Protein AF-A0A239GP09-F1 (afdb_monomer)

Solvent-accessible surface area (backbone atoms only — not comparable to full-atom values): 4236 Å² total; per-residue (Å²): 134,83,53,73,65,57,56,51,54,48,53,52,51,48,51,52,38,46,76,72,73,41,92,45,92,92,66,81,86,86,78,75,76,95,71,63,62,68,59,55,33,54,77,70,73,43,51,84,83,55,43,24,69,76,72,74,48,55,67,73,78,74,71,121

pLDDT: mean 87.95, std 8.52, range [49.25, 97.88]

Structure (mmCIF, N/CA/C/O backbone):
data_AF-A0A239GP09-F1
#
_entry.id   AF-A0A239GP09-F1
#
loop_
_atom_site.group_PDB
_atom_site.id
_atom_site.type_symbol
_atom_site.label_atom_id
_atom_site.label_alt_id
_atom_site.label_comp_id
_atom_site.label_asym_id
_atom_site.label_entity_id
_atom_site.label_seq_id
_atom_site.pdbx_PDB_ins_code
_atom_site.Cartn_x
_atom_site.Cartn_y
_atom_site.Cartn_z
_atom_site.occupancy
_atom_site.B_iso_or_equiv
_atom_site.auth_seq_id
_atom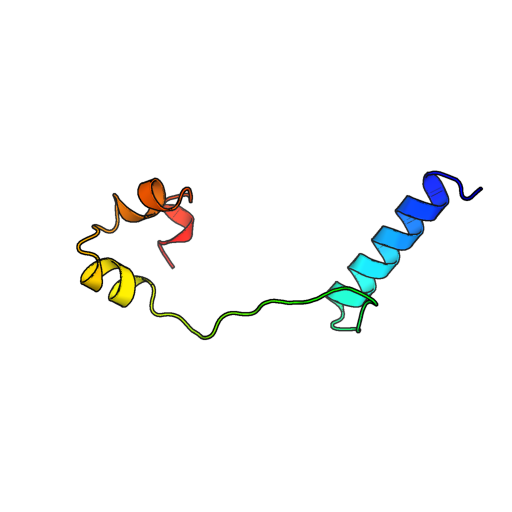_site.auth_comp_id
_atom_site.auth_asym_id
_atom_site.auth_atom_id
_atom_site.pdbx_PDB_model_num
ATOM 1 N N . MET A 1 1 ? 27.265 -1.851 -17.545 1.00 49.25 1 MET A N 1
ATOM 2 C CA . MET A 1 1 ? 26.705 -1.497 -16.222 1.00 49.25 1 MET A CA 1
ATOM 3 C C . M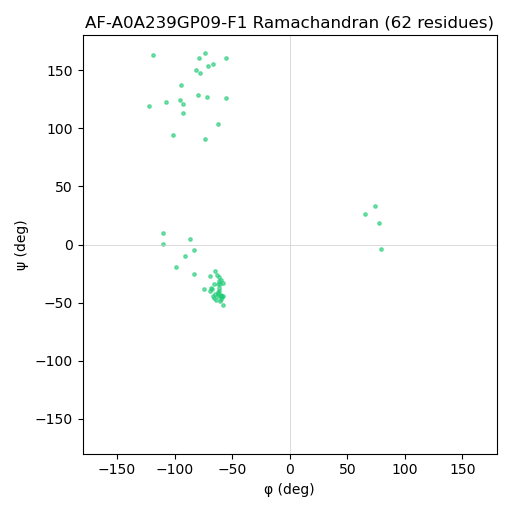ET A 1 1 ? 25.615 -0.469 -16.460 1.00 49.25 1 MET A C 1
ATOM 5 O O . MET A 1 1 ? 25.893 0.455 -17.213 1.00 49.25 1 MET A O 1
ATOM 9 N N . SER A 1 2 ? 24.406 -0.632 -15.912 1.00 70.19 2 SER A N 1
ATOM 10 C CA . SER A 1 2 ? 23.399 0.438 -15.998 1.00 70.19 2 SER A CA 1
ATOM 11 C C . SER A 1 2 ? 23.717 1.523 -14.971 1.00 70.19 2 SER A C 1
ATOM 13 O O . SER A 1 2 ? 24.275 1.240 -13.905 1.00 70.19 2 SER A O 1
ATOM 15 N N . SER A 1 3 ? 23.398 2.771 -15.298 1.00 91.06 3 SER A N 1
ATOM 16 C CA . SER A 1 3 ? 23.589 3.885 -14.378 1.00 91.06 3 SER A CA 1
ATOM 17 C C . SER A 1 3 ? 22.544 3.852 -13.256 1.00 91.06 3 SER A C 1
ATOM 19 O O . SER A 1 3 ? 21.521 3.163 -13.326 1.00 91.06 3 SER A O 1
ATOM 21 N N . SER A 1 4 ? 22.782 4.616 -12.190 1.00 93.19 4 SER A N 1
ATOM 22 C CA . SER A 1 4 ? 21.763 4.830 -11.156 1.00 93.19 4 SER A CA 1
ATOM 23 C C . SER A 1 4 ? 20.513 5.521 -11.712 1.00 93.19 4 SER A C 1
ATOM 25 O O . SER A 1 4 ? 19.419 5.222 -11.248 1.00 93.19 4 SER A O 1
ATOM 27 N N . ALA A 1 5 ? 20.656 6.383 -12.725 1.00 94.12 5 ALA A N 1
ATOM 28 C CA . ALA A 1 5 ? 19.524 7.039 -13.374 1.00 94.12 5 ALA A CA 1
ATOM 29 C C . ALA A 1 5 ? 18.624 6.027 -14.102 1.00 94.12 5 ALA A C 1
ATOM 31 O O . ALA A 1 5 ? 17.409 6.081 -13.942 1.00 94.12 5 ALA A O 1
ATOM 32 N N . ASP A 1 6 ? 19.215 5.055 -14.805 1.00 95.81 6 ASP A N 1
ATOM 33 C CA . ASP A 1 6 ? 18.458 4.029 -15.537 1.00 95.81 6 ASP A CA 1
ATOM 34 C C . ASP A 1 6 ? 17.613 3.168 -14.590 1.00 95.81 6 ASP A C 1
ATOM 36 O O . ASP A 1 6 ? 16.453 2.881 -14.872 1.00 95.81 6 ASP A O 1
ATOM 40 N N . ARG A 1 7 ? 18.167 2.807 -13.423 1.00 94.62 7 ARG A N 1
ATOM 41 C CA . ARG A 1 7 ? 17.443 2.026 -12.404 1.00 94.62 7 ARG A CA 1
ATOM 42 C C . ARG A 1 7 ? 16.296 2.811 -11.774 1.00 94.62 7 ARG A C 1
ATOM 44 O O . ARG A 1 7 ? 15.242 2.242 -11.514 1.00 94.62 7 ARG A O 1
ATOM 51 N N . ILE A 1 8 ? 16.492 4.109 -11.533 1.00 96.12 8 ILE A N 1
ATOM 52 C CA . ILE A 1 8 ? 15.429 4.980 -11.017 1.00 96.12 8 ILE A CA 1
ATOM 53 C C . ILE A 1 8 ? 14.312 5.108 -12.054 1.00 96.12 8 ILE A C 1
ATOM 55 O O . ILE A 1 8 ? 13.145 4.955 -11.709 1.00 96.12 8 ILE A O 1
ATOM 59 N N . LEU A 1 9 ? 14.660 5.345 -13.322 1.00 96.94 9 LEU A N 1
ATOM 60 C CA . LEU A 1 9 ? 13.679 5.460 -14.398 1.00 96.94 9 LEU A CA 1
ATOM 61 C C . LEU A 1 9 ? 12.863 4.168 -14.545 1.00 96.94 9 LEU A C 1
ATOM 63 O O . LEU A 1 9 ? 11.640 4.234 -14.634 1.00 96.94 9 LEU A O 1
ATOM 67 N N . GLN A 1 10 ? 13.533 3.013 -14.502 1.00 95.75 10 GLN A N 1
ATOM 68 C CA . GLN A 1 10 ? 12.882 1.707 -14.542 1.00 95.75 10 GLN A CA 1
ATOM 69 C C . GLN A 1 10 ? 11.879 1.543 -13.389 1.00 95.75 10 GLN A C 1
ATOM 71 O O . GLN A 1 10 ? 10.712 1.254 -13.635 1.00 95.75 10 GLN A O 1
ATOM 76 N N . GLY A 1 11 ? 12.293 1.797 -12.143 1.00 95.12 11 GLY A N 1
ATOM 77 C CA . GLY A 1 11 ? 11.396 1.668 -10.990 1.00 95.12 11 GLY A CA 1
ATOM 78 C C . GLY A 1 11 ? 10.194 2.621 -11.048 1.00 95.12 11 GLY A C 1
ATOM 79 O O . GLY A 1 11 ? 9.092 2.261 -10.643 1.00 95.12 11 GLY A O 1
ATOM 80 N N . LEU A 1 12 ? 10.369 3.828 -11.601 1.00 97.19 12 LEU A N 1
ATOM 81 C CA . LEU A 1 12 ? 9.262 4.770 -11.809 1.00 97.19 12 LEU A CA 1
ATOM 82 C C . LEU A 1 12 ? 8.270 4.278 -12.872 1.00 97.19 12 LEU A C 1
ATOM 84 O O . LEU A 1 12 ? 7.065 4.472 -12.719 1.00 97.19 12 LEU A O 1
ATOM 88 N N . GLN A 1 13 ? 8.760 3.638 -13.934 1.00 97.31 13 GLN A N 1
ATOM 89 C CA . GLN A 1 13 ? 7.910 3.034 -14.962 1.00 97.31 13 GLN A CA 1
ATOM 90 C C . GLN A 1 13 ? 7.117 1.848 -14.402 1.00 97.31 13 GLN A C 1
ATOM 92 O O . GLN A 1 13 ? 5.912 1.770 -14.627 1.00 97.31 13 GLN A O 1
ATOM 97 N N . GLU A 1 14 ? 7.765 0.983 -13.620 1.00 97.19 14 GLU A N 1
ATOM 98 C CA . GLU A 1 14 ? 7.123 -0.136 -12.918 1.00 97.19 14 GLU A CA 1
ATOM 99 C C . GLU A 1 14 ? 6.042 0.362 -11.942 1.00 97.19 14 GLU A C 1
ATOM 101 O O . GLU A 1 14 ? 4.918 -0.139 -11.948 1.00 97.19 14 GLU A O 1
ATOM 106 N N . ALA A 1 15 ? 6.324 1.414 -11.165 1.00 96.31 15 ALA A N 1
ATOM 107 C CA . ALA A 1 15 ? 5.342 2.022 -10.265 1.00 96.31 15 ALA A CA 1
ATOM 108 C C . ALA A 1 15 ? 4.126 2.595 -11.016 1.00 96.31 15 ALA A C 1
ATOM 110 O O . ALA A 1 15 ? 2.989 2.455 -10.562 1.00 96.31 15 ALA A O 1
ATOM 111 N N . LEU A 1 16 ? 4.350 3.222 -12.175 1.00 97.88 16 LEU A N 1
ATOM 112 C CA . LEU A 1 16 ? 3.283 3.775 -13.008 1.00 97.88 16 LEU A CA 1
ATOM 113 C C . LEU A 1 16 ? 2.418 2.680 -13.645 1.00 97.88 16 LEU A C 1
ATOM 115 O O . LEU A 1 16 ? 1.199 2.835 -13.691 1.00 97.88 16 LEU A O 1
ATOM 119 N N . ALA A 1 17 ? 3.025 1.583 -14.101 1.00 97.00 17 ALA A N 1
ATOM 120 C CA . ALA A 1 17 ? 2.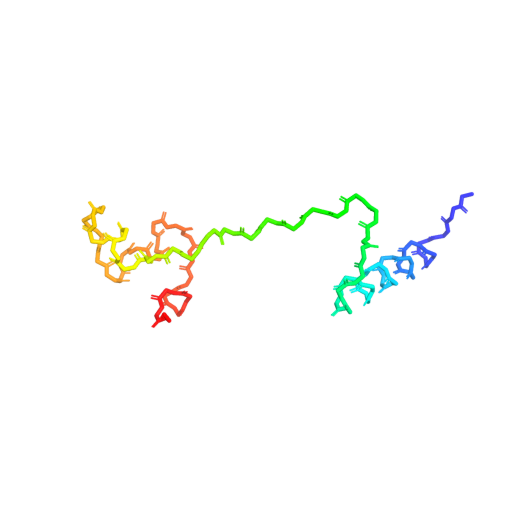306 0.411 -14.597 1.00 97.00 17 ALA A CA 1
ATOM 121 C C . ALA A 1 17 ? 1.420 -0.193 -13.494 1.00 97.00 17 ALA A C 1
ATOM 123 O O . ALA A 1 17 ? 0.210 -0.336 -13.681 1.00 97.00 17 ALA A O 1
ATOM 124 N N . HIS A 1 18 ? 1.976 -0.410 -12.296 1.00 95.50 18 HIS A N 1
ATOM 125 C CA . HIS A 1 18 ? 1.205 -0.908 -11.155 1.00 95.50 18 HIS A CA 1
ATOM 126 C C . HIS A 1 18 ? 0.017 0.001 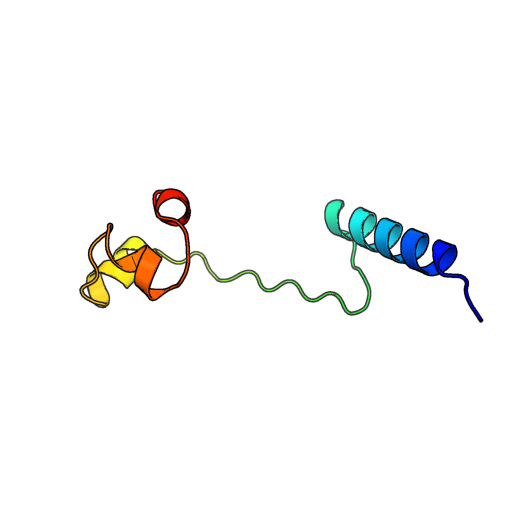-10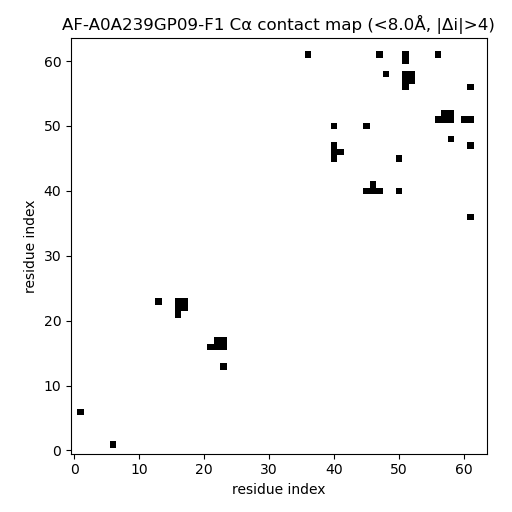.804 1.00 95.50 18 HIS A C 1
ATOM 128 O O . HIS A 1 18 ? -1.098 -0.482 -10.614 1.00 95.50 18 HIS A O 1
ATOM 134 N N . ALA A 1 19 ? 0.222 1.322 -10.773 1.00 95.50 19 ALA A N 1
ATOM 135 C CA . ALA A 1 19 ? -0.836 2.287 -10.471 1.00 95.50 19 ALA A CA 1
ATOM 136 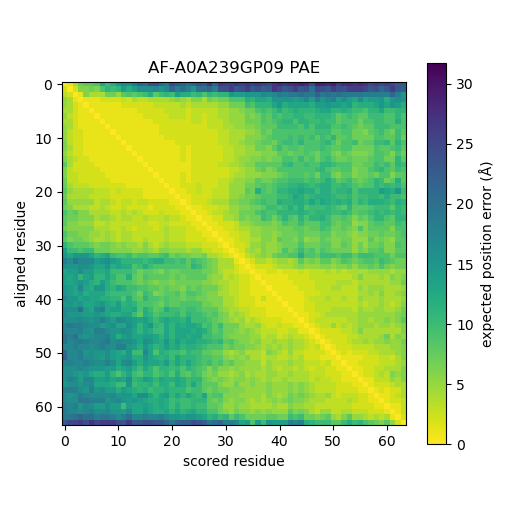C C . ALA A 1 19 ? -1.982 2.282 -11.501 1.00 95.50 19 ALA A C 1
ATOM 138 O O . ALA A 1 19 ? -3.114 2.624 -11.163 1.00 95.50 19 ALA A O 1
ATOM 139 N N . LYS A 1 20 ? -1.708 1.884 -12.749 1.00 96.62 20 LYS A N 1
ATOM 140 C CA . LYS A 1 20 ? -2.721 1.701 -13.800 1.00 96.62 20 LYS A CA 1
ATOM 141 C C . LYS A 1 20 ? -3.425 0.343 -13.744 1.00 96.62 20 LYS A C 1
ATOM 143 O O . LYS A 1 20 ? -4.346 0.118 -14.525 1.00 96.62 20 LYS A O 1
ATOM 148 N N . GLY A 1 21 ? -3.009 -0.547 -12.844 1.00 94.44 21 GLY A N 1
ATOM 149 C CA . GLY A 1 21 ? -3.489 -1.927 -12.784 1.00 94.44 21 GLY A CA 1
ATOM 150 C C . GLY A 1 21 ? -2.869 -2.834 -13.848 1.00 94.44 21 GLY A C 1
ATOM 151 O O . GLY A 1 21 ? -3.438 -3.877 -14.152 1.00 94.44 21 GLY A O 1
ATOM 152 N N . GLU A 1 22 ? -1.737 -2.438 -14.433 1.00 95.81 22 GLU A N 1
ATOM 153 C CA . GLU A 1 22 ? -0.965 -3.283 -15.344 1.00 95.81 22 GLU A CA 1
ATOM 154 C C . GLU A 1 22 ? -0.084 -4.258 -14.542 1.00 95.81 22 GLU A C 1
ATOM 156 O O . GLU A 1 22 ? 0.366 -3.952 -13.431 1.00 95.81 22 GLU A O 1
ATOM 161 N N . ASP A 1 23 ? 0.188 -5.432 -15.117 1.00 92.25 23 ASP A N 1
ATOM 162 C CA . ASP A 1 23 ? 1.055 -6.435 -14.499 1.00 92.25 23 ASP A CA 1
ATOM 163 C C . ASP A 1 23 ? 2.523 -5.990 -14.529 1.00 92.25 23 ASP A C 1
ATOM 165 O O . ASP A 1 23 ? 3.089 -5.698 -15.585 1.00 92.25 23 ASP A O 1
ATOM 169 N N . VAL A 1 24 ? 3.167 -6.000 -13.361 1.00 95.31 24 VAL A N 1
ATOM 170 C CA . VAL A 1 24 ? 4.602 -5.728 -13.214 1.00 95.31 24 VAL A CA 1
ATOM 171 C C . VAL A 1 24 ? 5.327 -7.041 -12.895 1.00 95.31 24 VAL A C 1
ATOM 173 O O . VAL A 1 24 ? 4.997 -7.685 -11.896 1.00 95.31 24 VAL A O 1
ATOM 176 N N . PRO A 1 25 ? 6.319 -7.471 -13.698 1.00 92.31 25 PRO A N 1
ATOM 177 C CA . PRO A 1 25 ? 7.025 -8.729 -13.467 1.00 92.31 25 PRO A CA 1
ATOM 178 C C . PRO A 1 25 ? 7.639 -8.819 -12.066 1.00 92.31 25 PRO A C 1
ATOM 180 O O . PRO A 1 25 ? 8.403 -7.955 -11.648 1.00 92.31 25 PRO A O 1
ATOM 183 N N . GLY A 1 26 ? 7.320 -9.893 -11.342 1.00 91.44 26 GLY A N 1
ATOM 184 C CA . GLY A 1 26 ? 7.821 -10.127 -9.984 1.00 91.44 26 GLY A CA 1
ATOM 185 C C . GLY A 1 26 ? 7.093 -9.350 -8.882 1.00 91.44 26 GLY A C 1
ATOM 186 O O . GLY A 1 26 ? 7.381 -9.581 -7.707 1.00 91.44 26 GLY A O 1
ATOM 187 N N . LEU A 1 27 ? 6.134 -8.482 -9.224 1.00 92.94 27 LEU A N 1
ATOM 188 C CA . LEU A 1 27 ? 5.255 -7.845 -8.249 1.00 92.94 27 LEU A CA 1
ATOM 189 C C . LEU A 1 27 ? 4.135 -8.808 -7.846 1.00 92.94 27 LEU A C 1
ATOM 191 O O . LEU A 1 27 ? 3.429 -9.351 -8.693 1.00 92.94 27 LEU A O 1
ATOM 195 N N . VAL A 1 28 ? 3.947 -8.992 -6.540 1.00 91.88 28 VAL A N 1
ATOM 196 C CA . VAL A 1 28 ? 2.855 -9.795 -5.981 1.00 91.88 28 VAL A CA 1
ATOM 197 C C . VAL A 1 28 ? 2.043 -8.918 -5.043 1.00 91.88 28 VAL A C 1
ATOM 199 O O . VAL A 1 28 ? 2.563 -8.403 -4.054 1.00 91.88 28 VAL A O 1
ATOM 202 N N . VAL A 1 29 ? 0.760 -8.747 -5.355 1.00 89.88 29 VAL A N 1
ATOM 203 C CA . VAL A 1 29 ? -0.172 -8.008 -4.501 1.00 89.88 29 VAL A CA 1
ATOM 204 C C . VAL A 1 29 ? -0.867 -8.992 -3.566 1.00 89.88 29 VAL A C 1
ATOM 206 O O . VAL A 1 29 ? -1.545 -9.915 -4.014 1.00 89.88 29 VAL A O 1
ATOM 209 N N . HIS A 1 30 ? -0.724 -8.783 -2.259 1.00 89.94 30 HIS A N 1
ATOM 210 C CA . HIS A 1 30 ? -1.437 -9.551 -1.241 1.00 89.94 30 HIS A CA 1
ATOM 211 C C . HIS A 1 30 ? -2.618 -8.744 -0.713 1.00 89.94 30 HIS A C 1
ATOM 213 O O . HIS A 1 30 ? -2.471 -7.940 0.207 1.00 89.94 30 HIS A O 1
ATOM 219 N N . VAL A 1 31 ? -3.791 -8.966 -1.301 1.00 87.25 31 VAL A N 1
ATOM 220 C CA . VAL A 1 31 ? -5.044 -8.392 -0.804 1.00 87.25 31 VAL A CA 1
ATOM 221 C C . VAL A 1 31 ? -5.684 -9.407 0.147 1.00 87.25 31 VAL A C 1
ATOM 223 O O . VAL A 1 31 ? -6.053 -10.491 -0.309 1.00 87.25 31 VAL A O 1
ATOM 226 N N . PRO A 1 32 ? -5.782 -9.121 1.459 1.00 84.19 32 PRO A N 1
ATOM 227 C CA . PRO A 1 32 ? -6.526 -9.986 2.363 1.00 84.19 32 PRO A CA 1
ATOM 228 C C . PRO A 1 32 ? -8.016 -9.951 2.012 1.00 84.19 32 PRO A C 1
ATOM 230 O O . PRO A 1 32 ? -8.519 -8.966 1.467 1.00 84.19 32 PRO A O 1
ATOM 233 N N . GLU A 1 33 ? -8.736 -11.015 2.364 1.00 86.75 33 GLU A N 1
ATOM 234 C CA . GLU A 1 33 ? -10.199 -10.982 2.360 1.00 86.75 33 GLU A CA 1
ATOM 235 C C . GLU A 1 33 ? -10.709 -9.823 3.225 1.00 86.75 33 GLU A C 1
ATOM 237 O O . GLU A 1 33 ? -9.995 -9.294 4.079 1.00 86.75 33 GLU A O 1
ATOM 242 N N . THR A 1 34 ? -11.958 -9.413 3.018 1.00 84.12 34 THR A N 1
ATOM 243 C CA . THR A 1 34 ? -12.567 -8.375 3.850 1.00 84.12 34 THR A CA 1
ATOM 244 C C . THR A 1 34 ? -12.648 -8.869 5.298 1.00 84.12 34 THR A C 1
ATOM 246 O O . THR A 1 34 ? -13.486 -9.702 5.637 1.00 84.12 34 THR A O 1
ATOM 249 N N . VAL A 1 35 ? -11.752 -8.377 6.158 1.00 84.69 35 VAL A N 1
ATOM 250 C CA . VAL A 1 35 ? -11.688 -8.755 7.575 1.00 84.69 35 VAL A CA 1
ATOM 251 C C . VAL A 1 35 ? -12.457 -7.744 8.419 1.00 84.69 35 VAL A C 1
ATOM 253 O O . VAL A 1 35 ? -12.132 -6.559 8.424 1.00 84.69 35 VAL A O 1
ATOM 256 N N . ASP A 1 36 ? -13.421 -8.220 9.211 1.00 86.69 36 ASP A N 1
ATOM 257 C CA . ASP A 1 36 ? -14.023 -7.425 10.287 1.00 86.69 36 ASP A CA 1
ATOM 258 C C . ASP A 1 36 ? -13.026 -7.298 11.451 1.00 86.69 36 ASP A C 1
ATOM 260 O O . ASP A 1 36 ? -12.958 -8.124 12.372 1.00 86.69 36 ASP A O 1
ATOM 264 N N . VAL A 1 37 ? -12.228 -6.234 11.401 1.00 85.00 37 VAL A N 1
ATOM 265 C CA . VAL A 1 37 ? -11.229 -5.918 12.426 1.00 85.00 37 VAL A CA 1
ATOM 266 C C . VAL A 1 37 ? -11.859 -5.730 13.809 1.00 85.00 37 VAL A C 1
ATOM 268 O O . VAL A 1 37 ? -11.238 -6.080 14.815 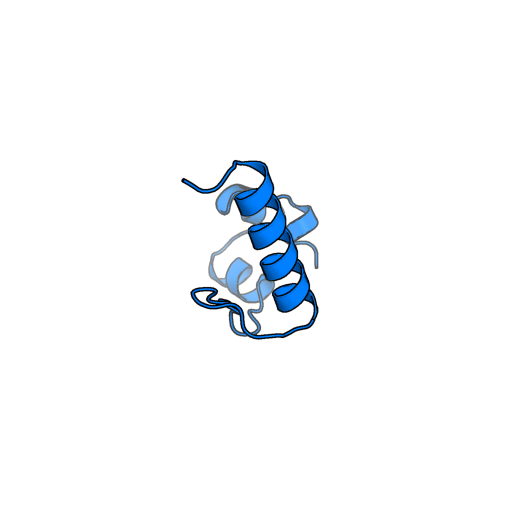1.00 85.00 37 VAL A O 1
ATOM 271 N N . ALA A 1 38 ? -13.106 -5.255 13.895 1.00 84.62 38 ALA A N 1
ATOM 272 C CA . ALA A 1 38 ? -13.800 -5.044 15.160 1.00 84.62 38 ALA A CA 1
ATOM 273 C C . ALA A 1 38 ? -14.256 -6.367 15.792 1.00 84.62 38 ALA A C 1
ATOM 275 O O . ALA A 1 38 ? -14.183 -6.523 17.017 1.00 84.62 38 ALA A O 1
ATOM 276 N N . ALA A 1 39 ? -14.715 -7.332 14.993 1.00 87.31 39 ALA A N 1
ATOM 277 C CA . ALA A 1 39 ? -15.015 -8.684 15.459 1.00 87.31 39 ALA A CA 1
ATOM 278 C C . ALA A 1 39 ? -13.749 -9.398 15.948 1.00 87.31 39 ALA A C 1
ATOM 280 O O . ALA A 1 39 ? -13.736 -9.903 17.073 1.00 87.31 39 ALA A O 1
ATOM 281 N N . VAL A 1 40 ? -12.663 -9.359 15.169 1.00 86.88 40 VAL A N 1
ATOM 282 C CA . VAL A 1 40 ? -11.379 -9.974 15.554 1.00 86.88 40 VAL A CA 1
ATOM 283 C C . VAL A 1 40 ? -10.843 -9.357 16.849 1.00 86.88 40 VAL A C 1
ATOM 285 O O . VAL A 1 40 ? -10.416 -10.073 17.757 1.00 86.88 40 VAL A O 1
ATOM 288 N N . ARG A 1 41 ? -10.913 -8.029 16.982 1.00 87.81 41 ARG A N 1
ATOM 289 C CA . ARG A 1 41 ? -10.495 -7.305 18.190 1.00 87.81 41 ARG A CA 1
ATOM 290 C C . ARG A 1 41 ? -11.281 -7.754 19.425 1.00 87.81 41 ARG A C 1
ATOM 292 O O . ARG A 1 41 ? -10.676 -8.056 20.455 1.00 87.81 41 ARG A O 1
ATOM 299 N N . ARG A 1 42 ? -12.613 -7.846 19.306 1.00 87.12 42 ARG A N 1
ATOM 300 C CA . ARG A 1 42 ? -13.504 -8.320 20.379 1.00 87.12 42 ARG A CA 1
ATOM 301 C C . ARG A 1 42 ? -13.211 -9.768 20.761 1.00 87.12 42 ARG A C 1
ATOM 303 O O . ARG A 1 42 ? -13.090 -10.058 21.947 1.00 87.12 42 ARG A O 1
ATOM 310 N N . GLN A 1 43 ? -13.023 -10.650 19.780 1.00 89.19 43 GLN A N 1
ATOM 311 C CA . GLN A 1 43 ? -12.677 -12.055 20.017 1.00 89.19 43 GLN A CA 1
ATOM 312 C C . GLN A 1 43 ? -11.348 -12.202 20.772 1.00 89.19 43 GLN A C 1
ATOM 314 O O . GLN A 1 43 ? -11.196 -13.100 21.595 1.00 89.19 43 GLN A O 1
ATOM 319 N N . LYS A 1 44 ? -10.394 -11.298 20.527 1.00 87.06 44 LYS A N 1
ATOM 320 C CA . LYS A 1 44 ? -9.093 -11.267 21.209 1.00 87.06 44 LYS A CA 1
ATOM 321 C C . LYS A 1 44 ? -9.092 -10.491 22.533 1.00 87.06 44 LYS A C 1
ATOM 323 O O . LYS A 1 44 ? -8.027 -10.322 23.124 1.00 87.06 44 LYS A O 1
ATOM 328 N N . GLY A 1 45 ? -10.247 -10.009 23.001 1.00 87.44 45 GLY A N 1
ATOM 329 C CA . GLY A 1 45 ? -10.363 -9.267 24.261 1.00 87.44 45 GLY A CA 1
ATOM 330 C C . GLY A 1 45 ? -9.628 -7.924 24.256 1.00 87.44 45 GLY A C 1
ATOM 331 O O . GLY A 1 45 ? -9.178 -7.459 25.300 1.00 87.44 45 GLY A O 1
ATOM 332 N N . LEU A 1 46 ? -9.454 -7.317 23.081 1.00 86.94 46 LEU A N 1
ATOM 333 C CA . LEU A 1 46 ? -8.755 -6.047 22.926 1.00 86.94 46 LEU A CA 1
ATOM 334 C C . LEU A 1 46 ? -9.750 -4.885 22.949 1.00 86.94 46 LEU A C 1
ATOM 336 O O . LEU A 1 46 ? -10.803 -4.938 22.309 1.00 86.94 46 LEU A O 1
ATOM 340 N N . SER A 1 47 ? -9.408 -3.807 23.655 1.00 85.19 47 SER A N 1
ATOM 341 C CA . SER A 1 47 ? -10.157 -2.555 23.543 1.00 85.19 47 SER A CA 1
ATOM 342 C C . SER A 1 47 ? -9.745 -1.804 22.277 1.00 85.19 47 SER A C 1
ATOM 344 O O . SER A 1 47 ? -8.675 -2.045 21.711 1.00 85.19 47 SER A O 1
ATOM 346 N N . GLN A 1 48 ? -10.591 -0.878 21.825 1.00 80.06 48 GLN A N 1
ATOM 347 C CA . GLN A 1 48 ? -10.282 -0.021 20.678 1.00 80.06 48 GLN A CA 1
ATOM 348 C C . GLN A 1 48 ? -8.999 0.789 20.873 1.00 80.06 48 GLN A C 1
ATOM 350 O O . GLN A 1 48 ? -8.262 0.981 19.913 1.00 80.06 48 GLN A O 1
ATOM 355 N N . ASP A 1 49 ? -8.713 1.185 22.111 1.00 82.56 49 ASP A N 1
ATOM 356 C CA . ASP A 1 49 ? -7.559 2.022 22.436 1.00 82.56 49 ASP A CA 1
ATOM 357 C C . ASP A 1 49 ? -6.260 1.220 22.588 1.00 82.56 49 ASP A C 1
ATOM 359 O O . ASP A 1 49 ? -5.190 1.759 22.347 1.00 82.56 49 ASP A O 1
ATOM 363 N N . THR A 1 50 ? -6.335 -0.073 22.938 1.00 83.19 50 THR A N 1
ATOM 364 C CA . THR A 1 50 ? -5.147 -0.926 23.178 1.00 83.19 50 THR A CA 1
ATOM 365 C C . THR A 1 50 ? -4.770 -1.819 21.998 1.00 83.19 50 THR A C 1
ATOM 367 O O . THR A 1 50 ? -3.648 -2.323 21.925 1.00 83.19 50 THR A O 1
ATOM 370 N N . ALA A 1 51 ? -5.696 -2.054 21.065 1.00 83.75 51 ALA A N 1
ATOM 371 C CA . ALA A 1 51 ? -5.422 -2.838 19.865 1.00 83.75 51 ALA A CA 1
ATOM 372 C C . ALA A 1 51 ? -4.344 -2.228 18.946 1.00 83.75 51 ALA A C 1
ATOM 374 O O . ALA A 1 51 ? -3.497 -3.004 18.500 1.00 83.75 51 ALA A O 1
ATOM 375 N N . PRO A 1 52 ? -4.319 -0.901 18.680 1.00 85.31 52 PRO A N 1
ATOM 376 C CA . PRO A 1 52 ? -3.303 -0.290 17.823 1.00 85.31 52 PRO A CA 1
ATOM 377 C C . PRO A 1 52 ? -1.884 -0.528 18.349 1.00 85.31 52 PRO A C 1
ATOM 379 O O . PRO A 1 52 ? -1.022 -0.995 17.604 1.00 85.31 52 PRO A O 1
ATOM 382 N N . ASP A 1 53 ? -1.679 -0.335 19.655 1.00 85.62 53 ASP A N 1
ATOM 383 C CA . ASP A 1 53 ? -0.386 -0.529 20.318 1.00 85.62 53 ASP A CA 1
ATOM 384 C C . ASP A 1 53 ? 0.104 -1.976 20.213 1.00 85.62 53 ASP A C 1
ATOM 386 O O . ASP A 1 53 ? 1.293 -2.230 20.021 1.00 85.62 53 ASP A O 1
ATOM 390 N N . ARG A 1 54 ? -0.813 -2.951 20.292 1.00 85.75 54 ARG A N 1
ATOM 391 C CA . ARG A 1 54 ? -0.466 -4.376 20.196 1.00 85.75 54 ARG A CA 1
ATOM 392 C C . ARG A 1 54 ? -0.002 -4.812 18.814 1.00 85.75 54 ARG A C 1
ATOM 394 O O . ARG A 1 54 ? 0.722 -5.800 18.727 1.00 85.75 54 ARG A O 1
ATOM 401 N N . ILE A 1 55 ? -0.441 -4.130 17.760 1.00 85.25 55 ILE A N 1
ATOM 402 C CA . ILE A 1 55 ? -0.090 -4.478 16.376 1.00 85.25 55 ILE A CA 1
ATOM 403 C C . ILE A 1 55 ? 0.854 -3.456 15.730 1.00 85.25 55 ILE A C 1
ATOM 405 O O . ILE A 1 55 ? 1.247 -3.638 14.583 1.00 85.25 55 ILE A O 1
ATOM 409 N N . GLY A 1 56 ? 1.237 -2.408 16.467 1.00 85.19 56 GLY A N 1
ATOM 410 C CA . GLY A 1 56 ? 2.193 -1.398 16.020 1.00 85.19 56 GLY A CA 1
ATOM 411 C C . GLY A 1 56 ? 1.635 -0.428 14.979 1.00 85.19 56 GLY A C 1
ATOM 412 O O . GLY A 1 56 ? 2.380 0.016 14.109 1.00 85.19 56 GLY A O 1
ATOM 413 N N . VAL A 1 57 ? 0.341 -0.100 15.043 1.00 88.06 57 VAL A N 1
ATOM 414 C CA . VAL A 1 57 ? -0.291 0.887 14.148 1.00 88.06 57 VAL A CA 1
ATOM 415 C C . VAL A 1 57 ? -0.853 2.064 14.936 1.00 88.06 57 VAL A C 1
ATOM 417 O O . VAL A 1 57 ? -1.058 1.984 16.144 1.00 88.06 57 VAL A O 1
ATOM 420 N N . SER A 1 58 ? -1.130 3.173 14.250 1.00 86.19 58 SER A N 1
ATOM 421 C CA . SER A 1 58 ? -1.751 4.336 14.885 1.00 86.19 58 SER A CA 1
ATOM 422 C C . SER A 1 58 ? -3.215 4.065 15.240 1.00 86.19 58 SER A C 1
ATOM 424 O O . SER A 1 58 ? -3.902 3.308 14.552 1.00 86.19 58 SER A O 1
ATOM 426 N N . SER A 1 59 ? -3.748 4.748 16.256 1.00 83.31 59 SER A N 1
ATOM 427 C CA . SER A 1 59 ? -5.175 4.638 16.586 1.00 83.31 59 SER A CA 1
ATOM 428 C C . SER A 1 59 ? -6.085 5.097 15.443 1.00 83.31 59 SER A C 1
ATOM 430 O O . SER A 1 59 ? -7.199 4.598 15.329 1.00 83.31 59 SER A O 1
ATOM 432 N N . ALA A 1 60 ? -5.625 6.019 14.589 1.00 84.19 60 ALA A N 1
ATOM 433 C CA . ALA A 1 60 ? -6.372 6.453 13.410 1.00 84.19 60 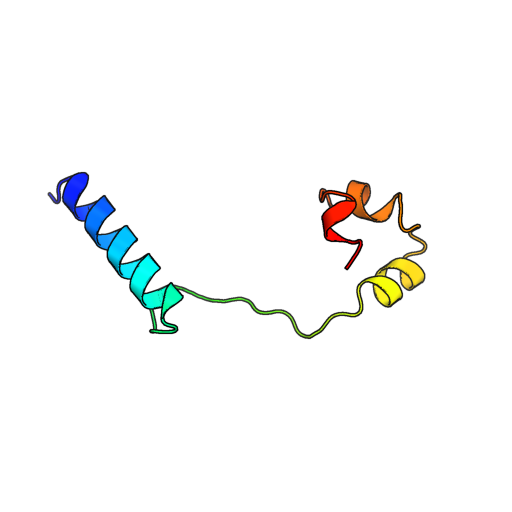ALA A CA 1
ATOM 434 C C . ALA A 1 60 ? -6.539 5.317 12.387 1.00 84.19 60 ALA A C 1
ATOM 436 O O . ALA A 1 60 ? -7.597 5.199 11.789 1.00 84.19 60 ALA A O 1
ATOM 437 N N . THR A 1 61 ? -5.549 4.430 12.260 1.00 82.50 61 THR A N 1
ATOM 438 C CA . THR A 1 61 ? -5.557 3.300 11.315 1.00 82.50 61 THR A CA 1
ATOM 439 C C . THR A 1 61 ? -6.641 2.254 11.618 1.00 82.50 61 THR A C 1
ATOM 441 O O . THR A 1 61 ? -7.025 1.512 10.726 1.00 82.50 61 THR A O 1
ATOM 444 N N . LEU A 1 62 ? -7.132 2.170 12.863 1.00 78.56 62 LEU A N 1
ATOM 445 C 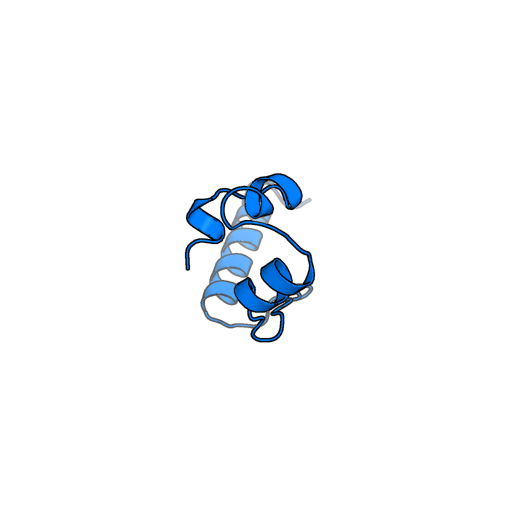CA . LEU A 1 62 ? -8.165 1.206 13.287 1.00 78.56 62 LEU A CA 1
ATOM 446 C C . LEU A 1 62 ? -9.527 1.855 13.600 1.00 78.56 62 LEU A C 1
ATOM 448 O O . LEU A 1 62 ? -10.368 1.220 14.243 1.00 78.56 62 LEU A O 1
ATOM 452 N N . ARG A 1 63 ? -9.710 3.141 13.269 1.00 72.56 63 ARG A N 1
ATOM 453 C CA . ARG A 1 63 ? -10.960 3.883 13.521 1.00 72.56 63 ARG A CA 1
ATOM 454 C C . ARG A 1 63 ? -11.958 3.826 12.362 1.00 72.56 63 ARG A C 1
ATOM 456 O O . ARG A 1 63 ? -13.099 4.225 12.590 1.00 72.56 63 ARG A O 1
ATOM 463 N N . ASP A 1 64 ? -11.532 3.317 11.212 1.00 59.66 64 ASP A N 1
ATOM 464 C CA . ASP A 1 64 ? -12.366 3.024 10.040 1.00 59.66 64 ASP A CA 1
ATOM 465 C C . ASP A 1 64 ? -13.024 1.638 10.166 1.00 59.66 64 ASP A C 1
ATOM 467 O O . ASP A 1 64 ? -14.186 1.498 9.723 1.00 59.66 64 ASP A O 1
#

Sequence (64 aa):
MSSSADRILQGLQEALAHAKGEDVPGLVVHVPETVDVAAVRRQKGLSQDTAPDRIGVSSATLRD

Secondary structure (DSSP, 8-state):
---HHHHHHHHHHHHHHHHTT---TT----------HHHHHHHTT--TTTHHHHHT--GGGG--

Radius of gyration: 18.9 Å; Cα contacts (8 Å, |Δi|>4): 24; chains: 1; bounding box: 42×19×40 Å

Foldseek 3Di:
DDDPVVVVVVVVVLVVCVVVVHDRPPDDDDDDDDDPPVVVCVVVVHDLVRVCVVVVHDSVVSPD

Mean predicted aligned error: 7.4 Å

Nearest PDB structures (foldseek):
  5cy1-assembly1_A  TM=3.375E-01  e=4.506E-01  Escherichia coli
  5cy2-assembly1_A  TM=3.534E-01  e=1.025E+00  Escherichia coli
  8oh6-assembly2_BC  TM=4.952E-01  e=6.979E+00  Candida albicans